Protein 3ZRG (pdb70)

Organism: Phytophthora infestans (strain T30-4) (NCBI:txid403677)

B-factor: mean 20.1, std 7.34, range [8.01, 48.93]

Radius of gyration: 13.62 Å; Cα contacts (8 Å, |Δi|>4): 142; chains: 2; bounding box: 33×36×26 Å

Secondary structure (DSSP, 8-state):
-TTS-HHHHHHHHHTT--HHHHHHHTT-HHHHHHHHH-HHHHHHHHT-HHHHHHHHHHHHHHHT--/--S--HHHHHHHHHTT--HHHHHHHTT-HHHHHHHTT-HHHHHHHHHSHHHHHHHHHHHHHHH--

InterPro domains:
  IPR040691 PexRD2, WYL domain [PF18488] (56-118)

Sequence (131 aa):
GPALNTTEEKKMKTMLKAGMMTVDDYAAKLKLTTDKIAAAANSARAMEKLGETLKMKKLLRRYLNYVAEHTTAGPALNTEEKMKTMMLKAGMMTVDDYAAKLKLTDKIAAAANSARAMEKLGETLKMKKKLLRYLNYVAEHT

Foldseek 3Di:
DVVADDVNLVVCVVVVQDLVNLCVVLVNPVLVVVLVPDVVSVVVLVVDPSVVNSVVSVVSVVVVDD/DPADDVVNLVVCVVVVQDLVNLCVVLVNPVLVVVCVVPPVSVVVSCPDSSVVRSVVSNVVVVVDD

Solvent-accessible surface area: 7312 Å² total; per-residue (Å²): 72,152,70,12,60,75,113,58,2,85,90,20,50,150,82,49,42,56,1,14,70,13,0,51,132,18,116,2,20,112,122,0,30,47,0,1,100,43,75,195,28,10,41,66,8,18,140,54,111,80,2,98,44,1,9,109,0,1,16,19,13,18,142,95,56,159,95,97,54,26,75,92,91,76,8,94,92,20,35,94,84,51,34,57,0,4,52,9,0,53,148,15,87,2,30,119,115,6,63,73,5,47,144,39,88,98,36,25,87,52,12,7,118,58,70,82,2,53,28,0,1,75,0,1,29,22,21,43,116,90,171

GO terms:
  GO:0042025 host cell nucleus (C, EXP)
  GO:0005576 extracellular region (C, EXP)
  GO:0030430 host cell cytoplasm (C, EXP)

Nearest PDB structures (foldseek):
  3zrg-assembly1_B  TM=9.214E-01  e=1.043E-06  Phytophthora infestans
  3zrg-assembly1_B  TM=1.016E+00  e=3.498E-08  Phytophthora infestans

Structure (mmCIF, N/CA/C/O backbone):
data_3ZRG
#
_entry.id   3ZRG
#
_cell.length_a   44.450
_cell.length_b   52.920
_cell.length_c   53.730
_cell.angle_alpha   90.00
_cell.angle_beta   90.00
_cell.angle_gamma   90.00
#
_symmetry.space_group_name_H-M   'P 21 21 21'
#
loop_
_entity.id
_entity.type
_entity.pdbx_description
1 polymer 'PEXRD2 FAM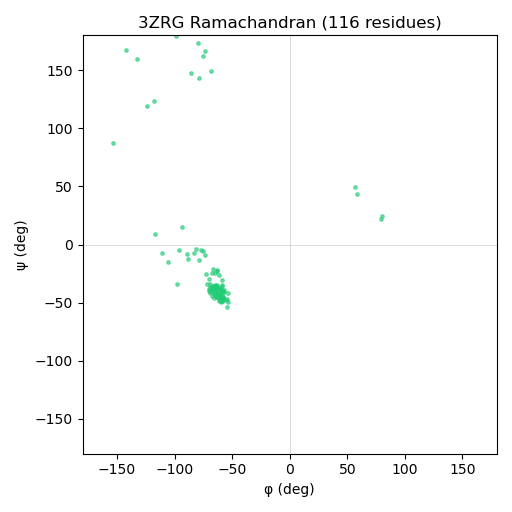ILY SECRETED RXLR EFFECTOR PEPTIDE, PUTATIVE'
2 non-polymer 'BROMIDE ION'
3 water water
#
loop_
_atom_site.group_PDB
_atom_site.id
_atom_site.type_symbol
_atom_site.label_atom_id
_atom_site.label_alt_id
_atom_site.label_comp_id
_atom_site.label_asym_id
_atom_site.label_entity_id
_atom_site.label_seq_id
_atom_site.pdbx_PDB_ins_code
_atom_site.Cartn_x
_atom_site.Cartn_y
_atom_site.Cartn_z
_atom_site.occupancy
_atom_site.B_iso_or_equiv
_atom_site.auth_seq_id
_atom_site.auth_comp_id
_atom_site.auth_asym_id
_atom_site.auth_atom_id
_atom_site.pdbx_PDB_model_num
ATOM 1 N N . GLY A 1 1 ? 4.953 -11.135 31.856 1.00 28.86 55 GLY A N 1
ATOM 2 C CA . GLY A 1 1 ? 3.579 -11.329 31.319 1.00 29.91 55 GLY A CA 1
ATOM 3 C C . GLY A 1 1 ? 3.329 -12.817 31.111 1.00 29.94 55 GLY A C 1
ATOM 4 O O . GLY A 1 1 ? 4.276 -13.587 31.005 1.00 29.21 55 GLY A O 1
ATOM 5 N N . PRO A 1 2 ? 2.053 -13.230 31.021 1.00 30.89 56 PRO A N 1
ATOM 6 C CA . PRO A 1 2 ? 1.689 -14.662 30.860 1.00 32.21 56 PRO A CA 1
ATOM 7 C C . PRO A 1 2 ? 2.384 -15.368 29.659 1.00 30.80 56 PRO A C 1
ATOM 8 O O . PRO A 1 2 ? 2.821 -16.528 29.762 1.00 32.42 56 PRO A O 1
ATOM 12 N N . ALA A 1 3 ? 2.466 -14.673 28.536 1.00 29.54 57 ALA A N 1
ATOM 13 C CA . ALA A 1 3 ? 2.987 -15.260 27.304 1.00 28.76 57 ALA A CA 1
ATOM 14 C C . ALA A 1 3 ? 4.531 -15.135 27.137 1.00 27.14 57 ALA A C 1
ATOM 15 O O . ALA A 1 3 ? 5.117 -15.761 26.231 1.00 29.03 57 ALA A O 1
ATOM 17 N N . LEU A 1 4 ? 5.186 -14.321 27.964 1.00 25.54 58 LEU A N 1
ATOM 18 C CA . LEU A 1 4 ? 6.628 -14.171 27.925 1.00 23.26 58 LEU A CA 1
ATOM 19 C C . LEU A 1 4 ? 7.141 -13.755 29.314 1.00 23.83 58 LEU A C 1
ATOM 20 O O . LEU A 1 4 ? 7.258 -12.582 29.573 1.00 24.52 58 LEU A O 1
ATOM 25 N N . ASN A 1 5 ? 7.420 -14.719 30.192 1.00 24.35 59 ASN A N 1
ATOM 26 C CA . ASN A 1 5 ? 7.956 -14.443 31.546 1.00 23.84 59 ASN A CA 1
ATOM 27 C C . ASN A 1 5 ? 9.497 -14.601 31.702 1.00 23.10 59 ASN A C 1
ATOM 28 O O . ASN A 1 5 ? 10.207 -14.902 30.744 1.00 20.43 59 ASN A O 1
ATOM 33 N N . THR A 1 6 ? 9.968 -14.331 32.914 1.00 23.04 60 THR A N 1
ATOM 34 C CA A THR A 1 6 ? 11.367 -14.392 33.389 0.50 22.62 60 THR A CA 1
ATOM 35 C CA B THR A 1 6 ? 11.410 -14.318 33.151 0.50 22.79 60 THR A CA 1
ATOM 36 C C . THR A 1 6 ? 12.110 -15.668 32.945 1.00 21.80 60 THR A C 1
ATOM 37 O O . THR A 1 6 ? 13.226 -15.695 32.409 1.00 21.20 60 THR A O 1
ATOM 44 N N . GLU A 1 7 ? 11.463 -16.775 33.245 1.00 21.57 61 GLU A N 1
ATOM 45 C CA A GLU A 1 7 ? 12.035 -18.078 32.993 0.50 20.70 61 GLU A CA 1
ATOM 46 C CA B GLU A 1 7 ? 12.075 -18.074 32.988 0.50 21.30 61 GLU A CA 1
ATOM 47 C C . GLU A 1 7 ? 12.081 -18.390 31.489 1.00 19.34 61 GLU A C 1
ATOM 48 O O . GLU A 1 7 ? 13.016 -19.050 30.985 1.00 18.89 61 GLU A O 1
ATOM 59 N N . LYS A 1 8 ? 11.078 -17.915 30.758 1.00 17.93 62 LYS A N 1
ATOM 60 C CA A LYS A 1 8 ? 11.052 -18.111 29.313 0.50 16.76 62 LYS A CA 1
ATOM 61 C CA B LYS A 1 8 ? 11.037 -18.095 29.306 0.50 16.71 62 LYS A CA 1
ATOM 62 C C . LYS A 1 8 ? 12.171 -17.313 28.652 1.00 15.04 62 LYS A C 1
ATOM 63 O O . LYS A 1 8 ? 12.833 -17.825 27.742 1.00 13.71 62 LYS A O 1
ATOM 68 N N . MET A 1 9 ? 12.374 -16.086 29.123 1.00 13.96 63 MET A N 1
ATOM 69 C CA . MET A 1 9 ? 13.476 -15.237 28.601 1.00 13.7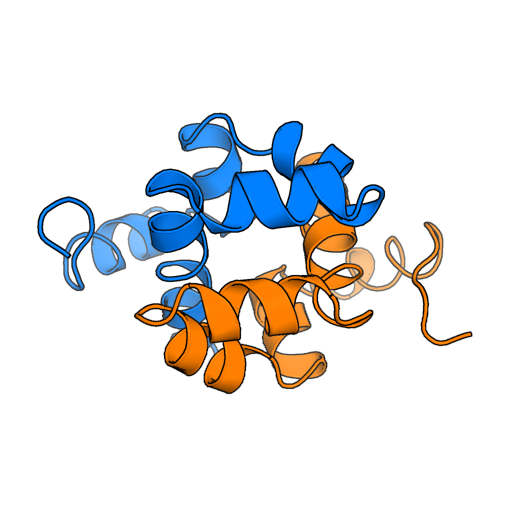7 63 MET A CA 1
ATOM 70 C C . MET A 1 9 ? 14.861 -15.822 28.914 1.00 12.59 63 MET A C 1
ATOM 71 O O . MET A 1 9 ? 15.778 -15.733 28.090 1.00 12.39 63 MET A O 1
ATOM 76 N N . LYS A 1 10 ? 15.010 -16.459 30.064 1.00 14.01 64 LYS A N 1
ATOM 77 C CA . LYS A 1 10 ? 16.259 -17.124 30.406 1.00 13.92 64 LYS A CA 1
ATOM 78 C C . LYS A 1 10 ? 16.549 -18.242 29.413 1.00 13.79 64 LYS A C 1
ATOM 79 O O . LYS A 1 10 ? 17.683 -18.384 28.936 1.00 13.48 64 LYS A O 1
ATOM 85 N N . THR A 1 11 ? 15.515 -18.988 29.057 1.00 13.28 65 THR A N 1
ATOM 86 C CA . THR A 1 11 ? 15.631 -20.071 28.067 1.00 14.35 65 THR A CA 1
ATOM 87 C C . THR A 1 11 ? 16.028 -19.504 26.691 1.00 12.83 65 THR A C 1
ATOM 88 O O . THR A 1 11 ? 16.968 -20.009 26.024 1.00 13.34 65 THR A O 1
ATOM 92 N N . MET A 1 12 ? 15.377 -18.422 26.295 1.00 11.66 66 MET A N 1
ATOM 93 C CA . MET A 1 12 ? 15.733 -17.717 25.031 1.00 10.95 66 MET A CA 1
ATOM 94 C C . MET A 1 12 ? 17.189 -17.229 25.013 1.00 11.19 66 MET A C 1
ATOM 95 O O . MET A 1 12 ? 17.892 -17.374 24.030 1.00 10.52 66 MET A O 1
ATOM 100 N N . LEU A 1 13 ? 17.632 -16.637 26.108 1.00 10.39 67 LEU A N 1
ATOM 101 C CA . LEU A 1 13 ? 19.018 -16.136 26.205 1.00 10.10 67 LEU A CA 1
ATOM 102 C C . LEU A 1 13 ? 20.044 -17.266 26.227 1.00 11.08 67 LEU A C 1
ATOM 103 O O . LEU A 1 13 ? 21.095 -17.168 25.544 1.00 11.45 67 LEU A O 1
ATOM 108 N N . LYS A 1 14 ? 19.754 -18.349 26.937 1.00 11.67 68 LYS A N 1
ATOM 109 C CA . LYS A 1 14 ? 20.605 -19.581 26.903 1.00 12.87 68 LYS A CA 1
ATOM 110 C C . LYS A 1 14 ? 20.696 -20.110 25.474 1.00 13.49 68 LYS A C 1
ATOM 111 O O . LYS A 1 14 ? 21.768 -20.644 25.064 1.00 14.79 68 LYS A O 1
ATOM 116 N N . ALA A 1 15 ? 19.601 -19.975 24.710 1.00 11.89 69 ALA A N 1
ATOM 117 C CA . ALA A 1 15 ? 19.565 -20.462 23.319 1.00 13.42 69 ALA A CA 1
ATOM 118 C C . ALA A 1 15 ? 20.380 -19.563 22.386 1.00 13.47 69 ALA A C 1
ATOM 119 O O . ALA A 1 15 ? 20.692 -19.967 21.246 1.00 15.11 69 ALA A O 1
ATOM 121 N N . GLY A 1 16 ? 20.821 -18.407 22.905 1.00 12.51 70 GLY A N 1
ATOM 122 C CA . GLY A 1 16 ? 21.541 -17.423 22.103 1.00 13.72 70 GLY A CA 1
ATOM 123 C C . GLY A 1 16 ? 20.686 -16.539 21.226 1.00 12.99 70 GLY A C 1
ATOM 124 O O . GLY A 1 16 ? 21.174 -15.934 20.248 1.00 14.76 70 GLY A O 1
ATOM 125 N N . MET A 1 17 ? 19.414 -16.401 21.575 1.00 12.17 71 MET A N 1
ATOM 126 C CA A MET A 1 17 ? 18.534 -15.538 20.818 0.50 12.02 71 MET A CA 1
ATOM 127 C CA B MET A 1 17 ? 18.515 -15.527 20.831 0.50 11.92 71 MET A CA 1
ATOM 128 C C . MET A 1 17 ? 18.850 -14.055 21.078 1.00 11.39 71 MET A C 1
ATOM 129 O O . MET A 1 17 ? 18.708 -13.532 22.214 1.00 10.61 71 MET A O 1
ATOM 138 N N . THR A 1 18 ? 19.310 -13.360 20.035 1.00 11.00 72 THR A N 1
ATOM 139 C CA . THR A 1 18 ? 19.463 -11.926 20.136 1.00 11.14 72 THR A CA 1
ATOM 140 C C . THR A 1 18 ? 18.077 -11.189 20.104 1.00 10.46 72 THR A C 1
ATOM 141 O O . THR A 1 18 ? 17.046 -11.787 19.768 1.00 9.30 72 THR A O 1
ATOM 145 N N . VAL A 1 19 ? 18.097 -9.910 20.469 1.00 11.75 73 VAL A N 1
ATOM 146 C CA . VAL A 1 19 ? 16.888 -9.065 20.420 1.00 11.80 73 VAL A CA 1
ATOM 147 C C . VAL A 1 19 ? 16.330 -9.052 18.981 1.00 11.87 73 VAL A C 1
ATOM 148 O O . VAL A 1 19 ? 15.131 -9.297 18.733 1.00 12.00 73 VAL A O 1
ATOM 152 N N . ASP A 1 20 ? 17.224 -8.828 18.030 1.00 12.07 74 ASP A N 1
ATOM 153 C CA . ASP A 1 20 ? 16.882 -8.906 16.598 1.00 13.05 74 ASP A CA 1
ATOM 154 C C . ASP A 1 20 ? 16.384 -10.282 16.156 1.00 12.68 74 ASP A C 1
ATOM 155 O O . ASP A 1 20 ? 15.404 -10.367 15.401 1.00 12.64 74 ASP A O 1
ATOM 160 N N . ASP A 1 21 ? 16.956 -11.370 16.670 1.00 11.51 75 ASP A N 1
ATOM 161 C CA . ASP A 1 21 ? 16.444 -12.705 16.405 1.00 12.50 75 ASP A CA 1
ATOM 162 C C . ASP A 1 21 ? 14.975 -12.823 16.897 1.00 12.07 75 ASP A C 1
ATOM 163 O O . ASP A 1 21 ? 14.107 -13.383 16.208 1.00 13.95 75 ASP A O 1
ATOM 168 N N . TYR A 1 22 ? 14.712 -12.331 18.098 1.00 11.79 76 TYR A N 1
ATOM 169 C CA . TYR A 1 22 ? 13.363 -12.446 18.665 1.00 11.37 76 TYR A CA 1
ATOM 170 C C . TYR A 1 22 ? 12.382 -11.568 17.851 1.00 11.89 76 TYR A C 1
ATOM 171 O O . TYR A 1 22 ? 11.276 -12.002 17.546 1.00 11.86 76 TYR A O 1
ATOM 180 N N . ALA A 1 23 ? 12.832 -10.407 17.395 1.00 11.38 77 ALA A N 1
ATOM 181 C CA . ALA A 1 23 ? 11.977 -9.564 16.535 1.00 11.48 77 ALA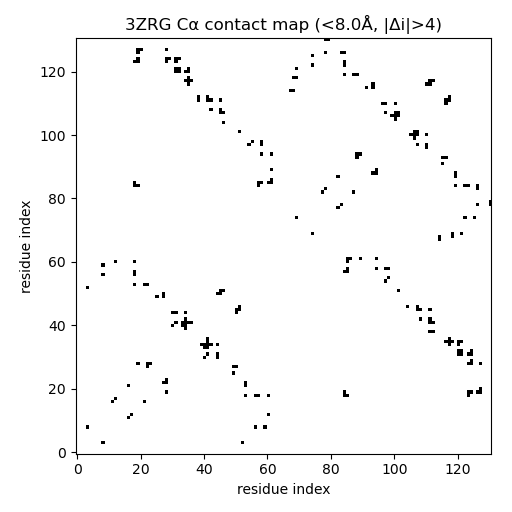 A CA 1
ATOM 182 C C . ALA A 1 23 ? 11.599 -10.339 15.238 1.00 12.92 77 ALA A C 1
ATOM 183 O O . ALA A 1 23 ? 10.454 -10.288 14.741 1.00 13.08 77 ALA A O 1
ATOM 185 N N . ALA A 1 24 ? 12.538 -11.116 14.709 1.00 13.87 78 ALA A N 1
ATOM 186 C CA . ALA A 1 24 ? 12.260 -11.907 13.502 1.00 15.80 78 ALA A CA 1
ATOM 187 C C . ALA A 1 24 ? 11.284 -13.050 13.835 1.00 16.73 78 ALA A C 1
ATOM 188 O O . ALA A 1 24 ? 10.354 -13.343 13.061 1.00 17.26 78 ALA A O 1
ATOM 190 N N . LYS A 1 25 ? 11.459 -13.677 14.993 1.00 16.15 79 LYS A N 1
ATOM 191 C CA . LYS A 1 25 ? 10.542 -14.726 15.378 1.00 17.95 79 LYS A CA 1
ATOM 192 C C . LYS A 1 25 ? 9.120 -14.170 15.446 1.00 17.26 79 LYS A C 1
ATOM 193 O O . LYS A 1 25 ? 8.175 -14.853 15.035 1.00 19.27 79 LYS A O 1
ATOM 198 N N . LEU A 1 26 ? 8.996 -12.953 15.956 1.00 15.52 80 LEU A N 1
ATOM 199 C CA . LEU A 1 26 ? 7.725 -12.203 16.076 1.00 16.74 80 LEU A CA 1
ATOM 200 C C . LEU A 1 26 ? 7.185 -11.604 14.750 1.00 17.58 80 LEU A C 1
ATOM 201 O O . LEU A 1 26 ? 6.095 -11.032 14.709 1.00 18.77 80 LEU A O 1
ATOM 206 N N . LYS A 1 27 ? 7.964 -11.732 13.687 1.00 17.55 81 LYS A N 1
ATOM 207 C CA . LYS A 1 27 ? 7.626 -11.160 12.370 1.00 18.46 81 LYS A CA 1
ATOM 208 C C . LYS A 1 27 ? 7.446 -9.642 12.482 1.00 16.54 81 LYS A C 1
ATOM 209 O O . LYS A 1 27 ? 6.518 -9.010 11.901 1.00 17.58 81 LYS A O 1
ATOM 213 N N . LEU A 1 28 ? 8.367 -9.029 13.214 1.00 14.56 82 LEU A N 1
ATOM 214 C CA . LEU A 1 28 ? 8.319 -7.616 13.504 1.00 15.59 82 LEU A CA 1
ATOM 215 C C . LEU A 1 28 ? 9.432 -6.789 12.817 1.00 15.91 82 LEU A C 1
ATOM 216 O O . LEU A 1 28 ? 9.425 -5.573 12.851 1.00 14.61 82 LEU A O 1
ATOM 221 N N . THR A 1 29 ? 10.378 -7.448 12.173 1.00 17.97 83 THR A N 1
ATOM 222 C CA A THR A 1 29 ? 11.581 -6.753 11.699 0.50 18.06 83 THR A CA 1
ATOM 223 C CA B THR A 1 29 ? 11.562 -6.701 11.756 0.50 17.56 83 THR A CA 1
ATOM 224 C C . THR A 1 29 ? 11.260 -5.652 10.695 1.00 18.35 83 THR A C 1
ATOM 225 O O . THR A 1 29 ? 11.773 -4.535 10.773 1.00 18.81 83 THR A O 1
ATOM 232 N N . ASP A 1 30 ? 10.410 -5.973 9.729 1.00 18.32 84 ASP A N 1
ATOM 233 C CA . ASP A 1 30 ? 10.044 -4.972 8.744 1.00 19.02 84 ASP A CA 1
ATOM 234 C C . ASP A 1 30 ? 9.203 -3.816 9.320 1.00 17.65 84 ASP A C 1
ATOM 235 O O . ASP A 1 30 ? 9.373 -2.680 8.919 1.00 16.44 84 ASP A O 1
ATOM 240 N N . LYS A 1 31 ? 8.298 -4.130 10.248 1.00 16.63 85 LYS A N 1
ATOM 241 C CA . LYS A 1 31 ? 7.488 -3.141 10.928 1.00 15.88 85 LYS A CA 1
ATOM 242 C C . LYS A 1 31 ? 8.369 -2.201 11.752 1.00 15.30 85 LYS A C 1
ATOM 243 O O . LYS A 1 31 ? 8.071 -1.012 11.891 1.00 16.22 85 LYS A O 1
ATOM 249 N N . ILE A 1 32 ? 9.423 -2.757 12.336 1.00 13.95 86 ILE A N 1
ATOM 250 C CA . ILE A 1 32 ? 10.424 -1.966 13.087 1.00 13.56 86 ILE A CA 1
ATOM 251 C C . ILE A 1 32 ? 11.189 -0.994 12.207 1.00 13.67 86 ILE A C 1
ATOM 252 O O . ILE A 1 32 ? 11.423 0.159 12.610 1.00 14.09 86 ILE A O 1
ATOM 257 N N . ALA A 1 33 ? 11.562 -1.437 11.002 1.00 14.62 87 ALA A N 1
ATOM 258 C CA . ALA A 1 33 ? 12.192 -0.604 10.012 1.00 16.28 87 ALA A CA 1
ATOM 259 C C . ALA A 1 33 ? 11.261 0.541 9.655 1.00 16.76 87 ALA A C 1
ATOM 260 O O . ALA A 1 33 ? 11.690 1.700 9.567 1.00 18.00 87 ALA A O 1
ATOM 262 N N . ALA A 1 34 ? 9.970 0.244 9.492 1.00 15.79 88 ALA A N 1
ATOM 263 C CA . ALA A 1 34 ? 9.033 1.293 9.069 1.00 17.22 88 ALA A CA 1
ATOM 264 C C . ALA A 1 34 ? 8.839 2.296 10.219 1.00 16.27 88 ALA A C 1
ATOM 265 O O . ALA A 1 34 ? 8.753 3.507 10.001 1.00 16.56 88 ALA A O 1
ATOM 267 N N . ALA A 1 35 ? 8.789 1.768 11.435 1.00 14.30 89 ALA A N 1
ATOM 268 C CA . ALA A 1 35 ? 8.594 2.583 12.637 1.00 14.41 89 ALA A CA 1
ATOM 269 C C . ALA A 1 35 ? 9.744 3.560 12.861 1.00 15.10 89 ALA A C 1
ATOM 270 O O . ALA A 1 35 ? 9.530 4.660 13.364 1.00 14.79 89 ALA A O 1
ATOM 272 N N . ALA A 1 36 ? 10.974 3.170 12.525 1.00 14.89 90 ALA A N 1
ATOM 273 C CA . ALA A 1 36 ? 12.120 4.096 12.664 1.00 15.62 90 ALA A CA 1
ATOM 274 C C . ALA A 1 36 ? 11.960 5.334 11.803 1.00 16.59 90 ALA A C 1
ATOM 275 O O . ALA A 1 36 ? 12.501 6.372 12.141 1.00 17.19 90 ALA A O 1
ATOM 277 N N . ASN A 1 37 ? 11.206 5.243 10.700 1.00 16.39 91 ASN A N 1
ATOM 278 C CA . ASN A 1 37 ? 11.024 6.341 9.804 1.00 19.26 91 ASN A CA 1
ATOM 279 C C . ASN A 1 37 ? 9.730 7.113 10.013 1.00 19.42 91 ASN A C 1
ATOM 280 O O . ASN A 1 37 ? 9.715 8.309 9.797 1.00 22.61 91 ASN A O 1
ATOM 285 N N . SER A 1 38 ? 8.656 6.432 10.407 1.00 17.09 92 SER A N 1
ATOM 286 C CA . SER A 1 38 ? 7.306 7.001 10.384 1.00 18.27 92 SER A CA 1
ATOM 287 C C . SER A 1 38 ? 6.728 7.077 11.778 1.00 17.05 92 SER A C 1
ATOM 288 O O . SER A 1 38 ? 6.624 6.047 12.440 1.00 15.90 92 SER A O 1
ATOM 291 N N . ALA A 1 39 ? 6.333 8.279 12.206 1.00 17.51 93 ALA A N 1
ATOM 292 C CA . ALA A 1 39 ? 5.704 8.452 13.513 1.00 17.69 93 ALA A CA 1
ATOM 293 C C . ALA A 1 39 ? 4.408 7.675 13.584 1.00 17.29 93 ALA A C 1
ATOM 294 O O . ALA A 1 39 ? 4.099 7.085 14.627 1.00 17.38 93 ALA A O 1
ATOM 296 N N . ARG A 1 40 ? 3.641 7.629 12.490 1.00 17.48 94 ARG A N 1
ATOM 297 C CA . ARG A 1 40 ? 2.419 6.847 12.525 1.00 18.46 94 ARG A CA 1
ATOM 298 C C . ARG A 1 40 ? 2.697 5.359 12.718 1.00 16.63 94 ARG A C 1
ATOM 299 O O . ARG A 1 40 ? 2.041 4.697 13.549 1.00 16.44 94 ARG A O 1
ATOM 307 N N . ALA A 1 41 ? 3.679 4.815 11.995 1.00 15.37 95 ALA A N 1
ATOM 308 C CA . ALA A 1 41 ? 4.011 3.425 12.120 1.00 14.27 95 ALA A CA 1
ATOM 309 C C . ALA A 1 41 ? 4.561 3.107 13.521 1.00 13.55 95 ALA A C 1
ATOM 310 O O . ALA A 1 41 ? 4.295 2.046 14.072 1.00 13.89 95 ALA A O 1
ATOM 312 N N . MET A 1 42 ? 5.355 4.027 14.071 1.00 13.48 96 MET A N 1
ATOM 313 C CA . MET A 1 42 ? 5.895 3.889 15.420 1.00 11.93 96 MET A CA 1
ATOM 314 C C . MET A 1 42 ? 4.807 3.819 16.474 1.00 14.04 96 MET A C 1
ATOM 315 O O . MET A 1 42 ? 4.844 2.934 17.373 1.00 13.74 96 MET A O 1
ATOM 320 N N . GLU A 1 43 ? 3.853 4.723 16.372 1.00 14.11 97 GLU A N 1
ATOM 321 C CA . GLU A 1 43 ? 2.765 4.786 17.373 1.00 15.62 97 GLU A CA 1
ATOM 322 C C . GLU A 1 43 ? 1.940 3.526 17.275 1.00 16.18 97 GLU A C 1
ATOM 323 O O . GLU A 1 43 ? 1.567 2.965 18.299 1.00 17.35 97 GLU A O 1
ATOM 326 N N . LYS A 1 44 ? 1.718 3.039 16.051 1.00 16.50 98 LYS A N 1
ATOM 327 C CA . LYS A 1 44 ? 0.936 1.830 15.865 1.00 17.80 98 LYS A CA 1
ATOM 328 C C . LYS A 1 44 ? 1.678 0.601 16.422 1.00 16.18 98 LYS A C 1
ATOM 329 O O . LYS A 1 44 ? 1.089 -0.180 17.179 1.00 16.75 98 LYS A O 1
ATOM 332 N N . LEU A 1 45 ? 2.968 0.484 16.146 1.00 14.65 99 LEU A N 1
ATOM 333 C CA . LEU A 1 45 ? 3.760 -0.632 16.619 1.00 14.03 99 LEU A CA 1
ATOM 334 C C . LEU A 1 45 ? 3.823 -0.631 18.157 1.00 13.89 99 LEU A C 1
ATOM 335 O O . LEU A 1 45 ? 3.801 -1.683 18.786 1.00 12.52 99 LEU A O 1
ATOM 340 N N . GLY A 1 46 ? 3.891 0.567 18.733 1.00 14.15 100 GLY A N 1
ATOM 341 C CA . GLY A 1 46 ? 4.054 0.723 20.187 1.00 14.71 100 GLY A CA 1
ATOM 342 C C . GLY A 1 46 ? 2.863 0.240 20.963 1.00 15.64 100 GLY A C 1
ATOM 343 O O . GLY A 1 46 ? 2.998 -0.074 22.140 1.00 17.04 100 GLY A O 1
ATOM 344 N N . GLU A 1 47 ? 1.691 0.159 20.320 1.00 15.12 101 GLU A N 1
ATOM 345 C CA . GLU A 1 47 ? 0.480 -0.323 20.958 1.00 18.26 101 GLU A CA 1
ATOM 346 C C . GLU A 1 47 ? 0.389 -1.864 20.965 1.00 17.69 101 GLU A C 1
ATOM 347 O O . GLU A 1 47 ? -0.522 -2.408 21.595 1.00 21.50 101 GLU A O 1
ATOM 353 N N . THR A 1 48 ? 1.302 -2.553 20.278 1.00 15.21 102 THR A N 1
ATOM 354 C CA . THR A 1 48 ? 1.177 -4.002 20.079 1.00 15.39 102 THR A CA 1
ATOM 355 C C . THR A 1 48 ? 1.746 -4.851 21.216 1.00 14.82 102 THR A C 1
ATOM 356 O O . THR A 1 48 ? 2.748 -4.503 21.813 1.00 15.05 102 THR A O 1
ATOM 360 N N . LEU A 1 49 ? 1.107 -6.000 21.432 1.00 17.54 103 LEU A N 1
ATOM 361 C CA . LEU A 1 49 ? 1.596 -7.025 22.354 1.00 17.23 103 LEU A CA 1
ATOM 362 C C . LEU A 1 49 ? 2.980 -7.508 21.902 1.00 15.81 103 LEU A C 1
ATOM 363 O O . LEU A 1 49 ? 3.871 -7.711 22.719 1.00 14.83 103 LEU A O 1
ATOM 368 N N . LYS A 1 50 ? 3.164 -7.643 20.593 1.00 15.15 104 LYS A N 1
ATOM 369 C CA . LYS A 1 50 ? 4.450 -8.101 20.067 1.00 14.39 104 LYS A CA 1
ATOM 370 C C . LYS A 1 50 ? 5.594 -7.168 20.432 1.00 13.21 104 LYS A C 1
ATOM 371 O O . LYS A 1 50 ? 6.668 -7.631 20.840 1.00 13.78 104 LYS A O 1
ATOM 377 N N . MET A 1 51 ? 5.376 -5.856 20.327 1.00 13.00 105 MET A N 1
ATOM 378 C CA . MET A 1 51 ? 6.433 -4.893 20.688 1.00 12.95 105 MET A CA 1
ATOM 379 C C . MET A 1 51 ? 6.689 -4.888 22.193 1.00 12.23 105 MET A C 1
ATOM 380 O O . MET A 1 51 ? 7.823 -4.737 22.614 1.00 12.51 105 MET A O 1
ATOM 385 N N . LYS A 1 52 ? 5.635 -5.050 22.979 1.00 14.26 106 LYS A N 1
ATOM 386 C CA . LYS A 1 52 ? 5.762 -5.129 24.437 1.00 14.87 106 LYS A CA 1
ATOM 387 C C . LYS A 1 52 ? 6.696 -6.305 24.803 1.00 13.72 106 LYS A C 1
ATOM 388 O O . LYS A 1 52 ? 7.576 -6.163 25.632 1.00 13.53 106 LYS A O 1
ATOM 394 N N . LYS A 1 53 ? 6.498 -7.447 24.162 1.00 13.04 107 LYS A N 1
ATOM 395 C CA . LYS A 1 53 ? 7.308 -8.626 24.404 1.00 12.95 107 LYS A CA 1
ATOM 396 C C . LYS A 1 53 ? 8.723 -8.365 23.957 1.00 11.95 107 LYS A C 1
ATOM 397 O O . LYS A 1 53 ? 9.682 -8.686 24.674 1.00 10.42 107 LYS A O 1
ATOM 403 N N . LEU A 1 54 ? 8.886 -7.790 22.764 1.00 11.35 108 LEU A N 1
ATOM 404 C CA . LEU A 1 54 ? 10.229 -7.503 22.254 1.00 11.62 108 LEU A CA 1
ATOM 405 C C . LEU A 1 54 ? 11.054 -6.588 23.195 1.00 11.83 108 LEU A C 1
ATOM 406 O O . LEU 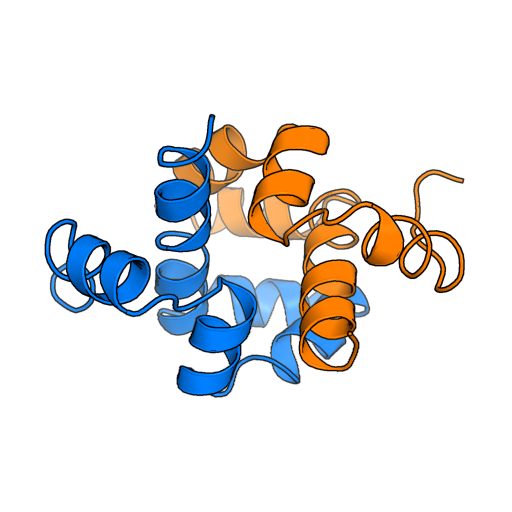A 1 54 ? 12.253 -6.831 23.504 1.00 12.85 108 LEU A O 1
ATOM 411 N N . LEU A 1 55 ? 10.404 -5.533 23.675 1.00 10.73 109 LEU A N 1
ATOM 412 C CA . LEU A 1 55 ? 11.080 -4.562 24.528 1.00 10.59 109 LEU A CA 1
ATOM 413 C C . LEU A 1 55 ? 11.345 -5.188 25.906 1.00 11.19 109 LEU A C 1
ATOM 414 O O . LEU A 1 55 ? 12.344 -4.878 26.519 1.00 12.20 109 LEU A O 1
ATOM 419 N N . ARG A 1 56 ? 10.464 -6.056 26.400 1.00 11.26 110 ARG A N 1
ATOM 420 C CA A ARG A 1 56 ? 10.703 -6.837 27.603 0.50 12.20 110 ARG A CA 1
ATOM 421 C CA B ARG A 1 56 ? 10.776 -6.742 27.650 0.50 12.52 110 ARG A CA 1
ATOM 422 C C . ARG A 1 56 ? 12.001 -7.660 27.514 1.00 11.81 110 ARG A C 1
ATOM 423 O O . ARG A 1 56 ? 12.840 -7.667 28.422 1.00 12.09 110 ARG A O 1
ATOM 438 N N . TYR A 1 57 ? 12.104 -8.394 26.415 1.00 10.56 111 TYR A N 1
ATOM 439 C CA . TYR A 1 57 ? 13.317 -9.218 26.131 1.00 9.80 111 TYR A CA 1
ATOM 440 C C . TYR A 1 57 ? 14.582 -8.356 26.024 1.00 10.18 111 TYR A C 1
ATOM 441 O O . TYR A 1 57 ? 15.606 -8.704 26.569 1.00 10.52 111 TYR A O 1
ATOM 450 N N . LEU A 1 58 ? 14.496 -7.206 25.371 1.00 10.09 112 LEU A N 1
ATOM 451 C CA . LEU A 1 58 ? 15.631 -6.300 25.209 1.00 9.09 112 LEU A CA 1
ATOM 452 C C . LEU A 1 58 ? 16.163 -5.884 26.571 1.00 10.97 112 LEU A C 1
ATOM 453 O O . LEU A 1 58 ? 17.374 -5.956 26.822 1.00 11.42 112 LEU A O 1
ATOM 458 N N . ASN A 1 59 ? 15.268 -5.456 27.485 1.00 12.20 113 ASN A N 1
ATOM 459 C CA . ASN A 1 59 ? 15.740 -5.051 28.811 1.00 12.75 113 ASN A CA 1
ATOM 460 C C . ASN A 1 59 ? 16.331 -6.232 29.577 1.00 13.83 113 ASN A C 1
ATOM 461 O O . ASN A 1 59 ? 17.293 -6.073 30.307 1.00 13.81 113 ASN A O 1
ATOM 466 N N . TYR A 1 60 ? 15.754 -7.421 29.390 1.00 13.08 114 TYR A N 1
ATOM 467 C CA . TYR A 1 60 ? 16.256 -8.663 30.024 1.00 13.10 114 TYR A CA 1
ATOM 468 C C . TYR A 1 60 ? 17.674 -8.978 29.573 1.00 12.38 114 TYR A C 1
ATOM 469 O O . TYR A 1 60 ? 18.568 -9.222 30.378 1.00 12.85 114 TYR A O 1
ATOM 478 N N . VAL A 1 61 ? 17.902 -8.939 28.265 1.00 11.64 115 VAL A N 1
ATOM 479 C CA . VAL A 1 61 ? 19.233 -9.198 27.760 1.00 11.37 115 VAL A CA 1
ATOM 480 C C . VAL A 1 61 ? 20.238 -8.154 28.269 1.00 11.43 115 VAL A C 1
ATOM 481 O O . VAL A 1 61 ? 21.340 -8.516 28.688 1.00 11.72 115 VAL A O 1
ATOM 485 N N . ALA A 1 62 ? 19.863 -6.859 28.271 1.00 12.68 116 ALA A N 1
ATOM 486 C CA . ALA A 1 62 ? 20.750 -5.830 28.815 1.00 13.84 116 ALA A CA 1
ATOM 487 C C . ALA A 1 62 ? 21.101 -6.086 30.294 1.00 14.74 116 ALA A C 1
ATOM 488 O O . ALA A 1 62 ? 22.270 -5.988 30.704 1.00 14.79 116 ALA A O 1
ATOM 490 N N . GLU A 1 63 ? 20.116 -6.510 31.094 1.00 14.21 117 GLU A N 1
ATOM 491 C CA . GLU A 1 63 ? 20.397 -6.781 32.493 1.00 17.29 117 GLU A CA 1
ATOM 492 C C . GLU A 1 63 ? 21.326 -7.991 32.702 1.00 17.39 117 GLU A C 1
ATOM 493 O O . GLU A 1 63 ? 21.986 -8.094 33.728 1.00 18.93 117 GLU A O 1
ATOM 499 N N . HIS A 1 64 ? 21.350 -8.916 31.743 1.00 16.58 118 HIS A N 1
ATOM 500 C CA . HIS A 1 64 ? 22.269 -10.069 31.787 1.00 18.31 118 HIS A CA 1
ATOM 501 C C . HIS A 1 64 ? 23.607 -9.891 31.046 1.00 20.99 118 HIS A C 1
ATOM 502 O O . HIS A 1 64 ? 24.336 -10.883 30.825 1.00 22.17 118 HIS A O 1
ATOM 509 N N . THR A 1 65 ? 23.941 -8.647 30.712 1.00 22.01 119 THR A N 1
ATOM 510 C CA A THR A 1 65 ? 25.242 -8.298 30.114 0.50 24.44 119 THR A CA 1
ATOM 511 C CA B THR A 1 65 ? 25.238 -8.294 30.109 0.50 23.54 119 THR A CA 1
ATOM 512 C C . THR A 1 65 ? 26.154 -7.585 31.099 1.00 26.70 119 THR A C 1
ATOM 513 O O . THR A 1 65 ? 25.695 -6.855 31.986 1.00 28.71 119 THR A O 1
ATOM 520 N N . ALA A 1 66 ? 27.461 -7.777 30.964 1.00 28.92 120 ALA A N 1
ATOM 521 C CA . ALA A 1 66 ? 28.401 -7.098 31.857 1.00 31.65 120 ALA A CA 1
ATOM 522 C C . ALA A 1 66 ? 28.118 -7.475 33.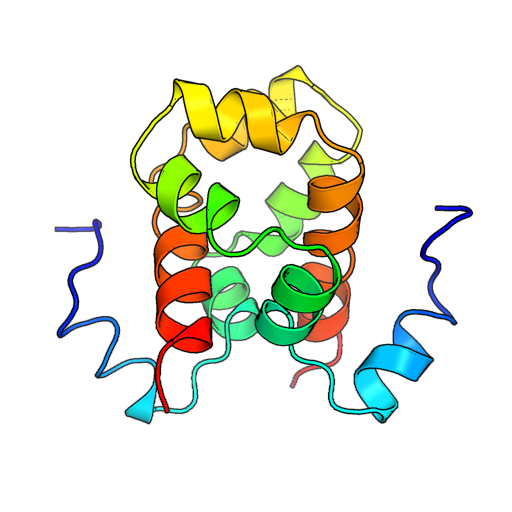330 1.00 33.43 120 ALA A C 1
ATOM 523 O O . ALA A 1 66 ? 28.169 -6.619 34.233 1.00 35.39 120 ALA A O 1
ATOM 525 N N . GLY B 1 1 ? 25.240 14.997 13.076 1.00 32.36 55 GLY B N 1
ATOM 526 C CA . GLY B 1 1 ? 23.956 15.022 13.861 1.00 33.11 55 GLY B CA 1
ATOM 527 C C . GLY B 1 1 ? 23.696 13.809 14.748 1.00 30.51 55 GLY B C 1
ATOM 528 O O . GLY B 1 1 ? 24.311 12.782 14.585 1.00 29.55 55 GLY B O 1
ATOM 529 N N . PRO B 1 2 ? 22.753 13.931 15.702 1.00 31.24 56 PRO B N 1
ATOM 530 C CA . PRO B 1 2 ? 22.381 12.813 16.583 1.00 29.23 56 PRO B CA 1
ATOM 531 C C . PRO B 1 2 ? 21.707 11.606 15.844 1.00 27.62 56 PRO B C 1
ATOM 532 O O . PRO B 1 2 ? 21.769 10.452 16.336 1.00 26.43 56 PRO B O 1
ATOM 536 N N . ALA B 1 3 ? 21.081 11.875 14.679 1.00 28.37 57 ALA B N 1
ATOM 537 C CA . ALA B 1 3 ? 20.401 10.823 13.899 1.00 26.66 57 ALA B CA 1
ATOM 538 C C . ALA B 1 3 ? 21.440 9.879 13.341 1.00 25.60 57 ALA B C 1
ATOM 539 O O . ALA B 1 3 ? 22.564 10.280 13.107 1.00 26.21 57 ALA B O 1
ATOM 541 N N . LEU B 1 4 ? 21.073 8.603 13.183 1.00 23.70 58 LEU B N 1
ATOM 542 C CA . LEU B 1 4 ? 21.987 7.582 12.614 1.00 22.50 58 LEU B CA 1
ATOM 543 C C . LEU B 1 4 ? 22.154 7.694 11.121 1.00 22.77 58 LEU B C 1
ATOM 544 O O . LEU B 1 4 ? 21.379 8.442 10.460 1.00 24.68 58 LEU B O 1
ATOM 549 N N . ASN B 1 5 ? 23.227 7.057 10.610 1.00 20.62 59 ASN B N 1
ATOM 550 C CA . ASN B 1 5 ? 23.498 6.822 9.178 1.00 19.60 59 ASN B CA 1
ATOM 551 C C . ASN B 1 5 ? 24.130 5.427 9.022 1.00 18.90 59 ASN B C 1
ATOM 552 O O . ASN B 1 5 ? 24.505 4.810 10.023 1.00 17.20 59 ASN B O 1
ATOM 557 N N . THR B 1 6 ? 24.232 4.892 7.809 1.00 17.92 60 THR B N 1
ATOM 558 C CA . THR B 1 6 ? 24.697 3.512 7.687 1.00 18.05 60 THR B CA 1
ATOM 559 C C . THR B 1 6 ? 26.181 3.284 8.017 1.00 17.97 60 THR B C 1
ATOM 560 O O . THR B 1 6 ? 26.544 2.194 8.469 1.00 17.61 60 THR B O 1
ATOM 564 N N . GLU B 1 7 ? 27.045 4.284 7.793 1.00 18.73 61 GLU B N 1
ATOM 565 C CA A GLU B 1 7 ? 28.437 4.127 8.187 0.50 19.05 61 GLU B CA 1
ATOM 566 C CA B GLU B 1 7 ? 28.460 4.189 8.183 0.50 19.41 61 GLU B CA 1
ATOM 567 C C . GLU B 1 7 ? 28.600 4.097 9.710 1.00 18.26 61 GLU B C 1
ATOM 568 O O . GLU B 1 7 ? 29.420 3.319 10.208 1.00 19.86 61 GLU B O 1
ATOM 573 N N . LYS B 1 8 ? 27.822 4.912 10.443 1.00 17.93 62 LYS B N 1
ATOM 574 C CA . LYS B 1 8 ? 27.802 4.865 11.923 1.00 17.69 62 LYS B CA 1
ATOM 575 C C . LYS B 1 8 ? 27.400 3.447 12.394 1.00 16.74 62 LYS B C 1
ATOM 576 O O . LYS B 1 8 ? 28.014 2.856 13.309 1.00 16.83 62 LYS B O 1
ATOM 582 N N . MET B 1 9 ? 26.370 2.919 11.770 1.00 14.35 63 MET B N 1
ATOM 583 C CA . MET B 1 9 ? 25.812 1.604 12.138 1.00 13.80 63 MET B CA 1
ATOM 584 C C . MET B 1 9 ? 26.796 0.468 11.819 1.00 13.52 63 MET B C 1
ATOM 585 O O . MET B 1 9 ? 26.976 -0.449 12.622 1.00 12.85 63 MET B O 1
ATOM 590 N N . LYS B 1 10 ? 27.500 0.585 10.699 1.00 16.21 64 LYS B N 1
ATOM 591 C CA . LYS B 1 10 ? 28.563 -0.386 10.319 1.00 17.04 64 LYS B CA 1
ATOM 592 C C . LYS B 1 10 ? 29.668 -0.416 11.364 1.00 17.65 64 LYS B C 1
ATOM 593 O O . LYS B 1 10 ? 30.102 -1.482 11.797 1.00 18.26 64 LYS B O 1
ATOM 597 N N . THR B 1 11 ? 30.092 0.773 11.789 1.00 17.87 65 THR B N 1
ATOM 598 C CA . THR B 1 11 ? 31.122 0.906 12.805 1.00 17.87 65 THR B CA 1
ATOM 599 C C . THR B 1 11 ? 30.677 0.242 14.122 1.00 17.53 65 THR B C 1
ATOM 600 O O . THR B 1 11 ? 31.468 -0.496 14.778 1.00 18.26 65 THR B O 1
ATOM 604 N N . MET B 1 12 ? 29.429 0.485 14.505 1.00 16.61 66 MET B N 1
ATOM 605 C CA A MET B 1 12 ? 28.903 -0.065 15.760 0.50 15.69 66 MET B CA 1
ATOM 606 C CA B MET B 1 12 ? 28.908 -0.072 15.769 0.50 16.23 66 MET B CA 1
ATOM 607 C C . MET B 1 12 ? 28.882 -1.596 15.683 1.00 16.04 66 MET B C 1
ATOM 608 O O . MET B 1 12 ? 29.286 -2.279 16.624 1.00 16.47 66 MET B O 1
ATOM 617 N N . LEU B 1 13 ? 28.427 -2.128 14.551 1.00 15.45 67 LEU B N 1
ATOM 618 C CA . LEU B 1 13 ? 28.323 -3.567 14.390 1.00 16.25 67 LEU B CA 1
ATOM 619 C C . LEU B 1 13 ? 29.717 -4.205 14.399 1.00 17.26 67 LEU B C 1
ATOM 620 O O . LEU B 1 13 ? 29.913 -5.256 15.028 1.00 16.74 67 LEU B O 1
ATOM 625 N N . LYS B 1 14 ? 30.692 -3.587 13.729 1.00 17.38 68 LYS B N 1
ATOM 626 C CA . LYS B 1 14 ? 32.090 -4.072 13.802 1.00 18.59 68 LYS B CA 1
ATOM 627 C C . LYS B 1 14 ? 32.677 -4.101 15.202 1.00 20.15 68 LYS B C 1
ATOM 628 O O . LYS B 1 14 ? 33.529 -4.936 15.509 1.00 20.93 68 LYS B O 1
ATOM 630 N N . ALA B 1 15 ? 32.233 -3.186 16.050 1.00 19.53 69 ALA B N 1
ATOM 631 C CA . ALA B 1 15 ? 32.696 -3.098 17.427 1.00 21.84 69 ALA B CA 1
ATOM 632 C C . ALA B 1 15 ? 31.948 -4.117 18.323 1.00 21.65 69 ALA B C 1
ATOM 633 O O . ALA B 1 15 ? 32.264 -4.255 19.507 1.00 23.58 69 ALA B O 1
ATOM 635 N N . GLY B 1 16 ? 30.987 -4.837 17.751 1.00 21.05 70 GLY B N 1
ATOM 636 C CA . GLY B 1 16 ? 30.231 -5.870 18.503 1.00 20.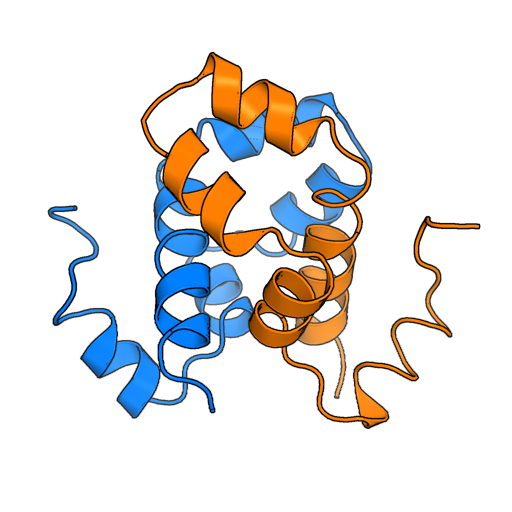04 70 GLY B CA 1
ATOM 637 C C . GLY B 1 16 ? 29.136 -5.317 19.367 1.00 18.81 70 GLY B C 1
ATOM 638 O 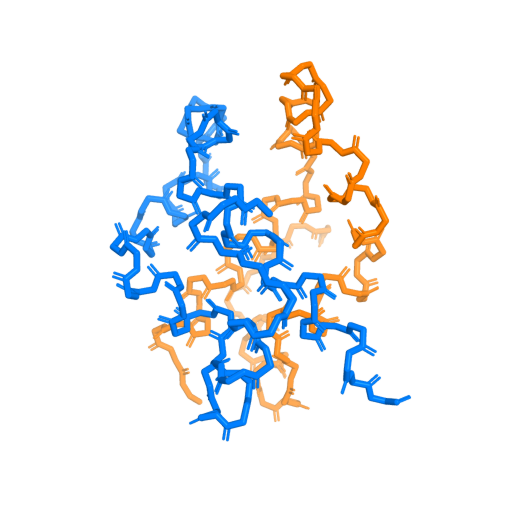O . GLY B 1 16 ? 28.756 -5.935 20.369 1.00 19.27 70 GLY B O 1
ATOM 639 N N . MET B 1 17 ? 28.637 -4.128 19.006 1.00 17.05 71 MET B N 1
ATOM 640 C CA A MET B 1 17 ? 27.554 -3.517 19.749 0.50 16.50 71 MET B CA 1
ATOM 641 C CA B MET B 1 17 ? 27.555 -3.515 19.740 0.50 16.78 71 MET B CA 1
ATOM 642 C C . MET B 1 17 ? 26.255 -4.254 19.411 1.00 14.80 71 MET B C 1
ATOM 643 O O . MET B 1 17 ? 25.770 -4.220 18.262 1.00 14.53 71 MET B O 1
ATOM 652 N N . THR B 1 18 ? 25.676 -4.917 20.392 1.00 14.72 72 THR B N 1
ATOM 653 C CA . THR B 1 18 ? 24.375 -5.593 20.162 1.00 14.17 72 THR B CA 1
ATOM 654 C C . THR B 1 18 ? 23.269 -4.539 20.230 1.00 12.86 72 THR B C 1
ATOM 655 O O . THR B 1 18 ? 23.500 -3.384 20.580 1.00 12.70 72 THR B O 1
ATOM 659 N N . VAL B 1 19 ? 22.050 -4.936 19.910 1.00 13.37 73 VAL B N 1
ATOM 660 C CA . VAL B 1 19 ? 20.911 -3.999 19.942 1.00 13.40 73 VAL B CA 1
ATOM 661 C C . VAL B 1 19 ? 20.664 -3.538 21.379 1.00 13.76 73 VAL B C 1
ATOM 662 O O . VAL B 1 19 ? 20.464 -2.345 21.624 1.00 14.86 73 VAL B O 1
ATOM 666 N N . ASP B 1 20 ? 20.705 -4.464 22.329 1.00 15.14 74 ASP B N 1
ATOM 667 C CA . ASP B 1 20 ? 20.501 -4.092 23.724 1.00 15.78 74 ASP B CA 1
ATOM 668 C C . ASP B 1 20 ? 21.686 -3.265 24.232 1.00 16.90 74 ASP B C 1
ATOM 669 O O . ASP B 1 20 ? 21.462 -2.356 25.031 1.00 17.65 74 ASP B O 1
ATOM 674 N N . ASP B 1 21 ? 22.923 -3.532 23.768 1.00 16.84 75 ASP B N 1
ATOM 675 C CA . ASP B 1 21 ? 24.085 -2.694 24.151 1.00 16.97 75 ASP B CA 1
ATOM 676 C C . ASP B 1 21 ? 23.789 -1.226 23.732 1.00 16.52 75 ASP B C 1
ATOM 677 O O . ASP B 1 21 ? 24.134 -0.300 24.462 1.00 16.63 75 ASP B O 1
ATOM 682 N N . TYR B 1 22 ? 23.200 -1.058 22.549 1.00 14.69 76 TYR B N 1
ATOM 683 C CA . TYR B 1 22 ? 22.919 0.272 21.997 1.00 15.45 76 TYR B CA 1
ATOM 684 C C . TYR B 1 22 ? 21.827 0.963 22.791 1.00 16.05 76 TYR B C 1
ATOM 685 O O . TYR B 1 22 ? 21.966 2.135 23.094 1.00 17.97 76 TYR B O 1
ATOM 694 N N . ALA B 1 23 ? 20.801 0.215 23.216 1.00 15.85 77 ALA B N 1
ATOM 695 C CA . ALA B 1 23 ? 19.776 0.740 24.120 1.00 16.07 77 ALA B CA 1
ATOM 696 C C . ALA B 1 23 ? 20.408 1.258 25.406 1.00 18.17 77 ALA B C 1
ATOM 697 O O . ALA B 1 23 ? 20.025 2.304 25.898 1.00 19.38 77 ALA B O 1
ATOM 699 N N . ALA B 1 24 ? 21.388 0.530 25.933 1.00 18.89 78 ALA B N 1
ATOM 700 C CA . ALA B 1 24 ? 22.067 0.931 27.154 1.00 20.89 78 ALA B CA 1
ATOM 701 C C . ALA B 1 24 ? 22.930 2.185 26.904 1.00 22.12 78 ALA B C 1
ATOM 702 O O . ALA B 1 24 ? 22.934 3.096 27.729 1.00 22.90 78 ALA B O 1
ATOM 704 N N . LYS B 1 25 ? 23.631 2.232 25.772 1.00 21.81 79 LYS B N 1
ATOM 705 C CA . LYS B 1 25 ? 24.444 3.402 25.393 1.00 23.21 79 LYS B CA 1
ATOM 706 C C . LYS B 1 25 ? 23.581 4.673 25.303 1.00 22.55 79 LYS B C 1
ATOM 707 O O . LYS B 1 25 ? 23.991 5.740 25.786 1.00 24.43 79 LYS B O 1
ATOM 713 N N . LEU B 1 26 ? 22.372 4.521 24.758 1.00 20.81 80 LEU B N 1
ATOM 714 C CA . LEU B 1 26 ? 21.393 5.600 24.633 1.00 20.58 80 LEU B CA 1
ATOM 715 C C . LEU B 1 26 ? 20.676 5.913 25.951 1.00 22.28 80 LEU B C 1
ATOM 716 O O . LEU B 1 26 ? 19.883 6.858 26.019 1.00 22.67 80 LEU B O 1
ATOM 721 N N . LYS B 1 27 ? 20.946 5.123 26.987 1.00 22.64 81 LYS B N 1
ATOM 722 C CA . LYS B 1 27 ? 20.274 5.264 28.282 1.00 24.08 81 LYS B CA 1
ATOM 723 C C . LYS B 1 27 ? 18.744 5.165 28.132 1.00 22.91 81 LYS B C 1
ATOM 724 O O . LYS B 1 27 ? 17.989 6.001 28.662 1.00 24.41 81 LYS B O 1
ATOM 727 N N . LEU B 1 28 ? 18.293 4.126 27.436 1.00 19.73 82 LEU B N 1
ATOM 728 C CA . LEU B 1 28 ? 16.880 3.929 27.129 1.00 19.46 82 LEU B CA 1
ATOM 729 C C . LEU B 1 28 ? 16.181 2.821 27.937 1.00 18.20 82 LEU B C 1
ATOM 730 O O . LEU B 1 28 ? 14.944 2.734 27.928 1.00 18.41 82 LEU B O 1
ATOM 735 N N . THR B 1 29 ? 16.954 1.956 28.586 1.00 18.49 83 THR B N 1
ATOM 736 C CA . THR B 1 29 ? 16.374 0.726 29.180 1.00 18.65 83 THR B CA 1
ATOM 737 C C . THR B 1 29 ? 15.446 1.059 30.340 1.00 18.25 83 THR B C 1
ATOM 738 O O . THR B 1 29 ? 14.356 0.485 30.428 1.00 18.58 83 THR B O 1
ATOM 742 N N . ASP B 1 30 ? 15.804 2.040 31.146 1.00 18.33 84 ASP B N 1
ATOM 743 C CA . ASP B 1 30 ? 14.903 2.461 32.227 1.00 19.35 84 ASP B CA 1
ATOM 744 C C . ASP B 1 30 ? 13.609 3.016 31.633 1.00 18.19 84 ASP B C 1
ATOM 745 O O . ASP B 1 30 ? 12.529 2.702 32.093 1.00 17.55 84 ASP B O 1
ATOM 750 N N . LYS B 1 31 ? 13.729 3.827 30.585 1.00 17.95 85 LYS B N 1
ATOM 751 C CA . LYS B 1 31 ? 12.561 4.464 29.960 1.00 18.47 85 LYS B CA 1
ATOM 752 C C . LYS B 1 31 ? 11.644 3.431 29.300 1.00 17.68 85 LYS B C 1
ATOM 753 O O . LYS B 1 31 ? 10.420 3.582 29.305 1.00 19.54 85 LYS B O 1
ATOM 759 N N . ILE B 1 32 ? 12.243 2.405 28.747 1.00 17.28 86 ILE B N 1
ATOM 760 C CA . ILE B 1 32 ? 11.486 1.303 28.132 1.00 18.05 86 ILE B CA 1
ATOM 761 C C . ILE B 1 32 ? 10.680 0.575 29.194 1.00 18.66 86 ILE B C 1
ATOM 762 O O . ILE B 1 32 ? 9.465 0.322 29.027 1.00 18.51 86 ILE B O 1
ATOM 767 N N . ALA B 1 33 ? 11.301 0.327 30.345 1.00 18.26 87 ALA B N 1
ATOM 768 C CA . ALA B 1 33 ? 10.578 -0.346 31.406 1.00 17.88 87 ALA B CA 1
ATOM 769 C C . ALA B 1 33 ? 9.402 0.491 31.866 1.00 19.11 87 ALA B C 1
ATOM 770 O O . ALA B 1 33 ? 8.313 -0.035 32.183 1.00 19.17 87 ALA B O 1
ATOM 772 N N . ALA B 1 34 ? 9.624 1.804 31.943 1.00 17.63 88 ALA B N 1
ATOM 773 C CA . ALA B 1 34 ? 8.643 2.686 32.560 1.00 20.13 88 ALA B CA 1
ATOM 774 C C . ALA B 1 34 ? 7.406 2.879 31.684 1.00 21.34 88 ALA B C 1
ATOM 775 O O . ALA B 1 34 ? 6.307 3.166 32.203 1.00 24.01 88 ALA B O 1
ATOM 777 N N . ALA B 1 35 ? 7.597 2.712 30.388 1.00 20.67 89 ALA B N 1
ATOM 778 C CA . ALA B 1 35 ? 6.561 2.998 29.377 1.00 22.90 89 ALA B CA 1
ATOM 779 C C . ALA B 1 35 ? 5.669 1.782 29.087 1.00 23.47 89 ALA B C 1
ATOM 780 O O . ALA B 1 35 ? 4.638 1.919 28.397 1.00 23.40 89 ALA B O 1
ATOM 782 N N . ALA B 1 36 ? 6.047 0.622 29.642 1.00 23.94 90 ALA B N 1
ATOM 783 C CA . ALA B 1 36 ? 5.344 -0.656 29.389 1.00 25.35 90 ALA B CA 1
ATOM 784 C C . ALA B 1 36 ? 3.907 -0.695 29.871 1.00 28.68 90 ALA B C 1
ATOM 785 O O . ALA B 1 36 ? 3.118 -1.521 29.392 1.00 30.11 90 ALA B O 1
ATOM 787 N N . ASN B 1 37 ? 3.519 0.148 30.814 1.00 29.94 91 ASN B N 1
ATOM 788 C CA . ASN B 1 37 ? 2.119 0.078 31.227 1.00 32.35 91 ASN B CA 1
ATOM 789 C C . ASN B 1 37 ? 1.314 1.349 30.945 1.00 32.79 91 ASN B C 1
ATOM 790 O O . ASN B 1 37 ? 0.148 1.450 31.350 1.00 33.31 91 ASN B O 1
ATOM 795 N N . SER B 1 38 ? 1.920 2.286 30.207 1.00 30.87 92 SER B N 1
ATOM 796 C CA . SER B 1 38 ? 1.237 3.528 29.829 1.00 32.62 92 SER B CA 1
ATOM 797 C C . SER B 1 38 ? 1.235 3.725 28.306 1.00 31.91 92 SER B C 1
ATOM 798 O O . SER B 1 38 ? 2.301 3.843 27.716 1.00 31.09 92 SER B O 1
ATOM 801 N N . ALA B 1 39 ? 0.045 3.781 27.693 1.00 33.38 93 ALA B N 1
ATOM 802 C CA . ALA B 1 39 ? -0.085 4.156 26.263 1.00 32.85 93 ALA B CA 1
ATOM 803 C C . ALA B 1 39 ? 0.617 5.492 25.996 1.00 32.43 93 ALA B C 1
ATOM 804 O O . ALA B 1 39 ? 1.419 5.603 25.062 1.00 29.84 93 ALA B O 1
ATOM 806 N N . ARG B 1 40 ? 0.308 6.493 26.832 1.00 32.91 94 ARG B N 1
ATOM 807 C CA . ARG B 1 40 ? 0.860 7.836 26.658 1.00 32.50 94 ARG B CA 1
ATOM 808 C C . ARG B 1 40 ? 2.380 7.821 26.705 1.00 30.54 94 ARG B C 1
ATOM 809 O O . ARG B 1 40 ? 3.030 8.401 25.831 1.00 29.04 94 ARG B O 1
ATOM 812 N N . ALA B 1 41 ? 2.941 7.122 27.707 1.00 28.67 95 ALA B N 1
ATOM 813 C CA . ALA B 1 41 ? 4.377 7.041 27.912 1.00 26.52 95 ALA B CA 1
ATOM 814 C C . ALA B 1 41 ? 5.090 6.346 26.750 1.00 24.58 95 ALA B C 1
ATOM 815 O O . ALA B 1 41 ? 6.199 6.740 26.304 1.00 22.76 95 ALA B O 1
ATOM 817 N N . MET B 1 42 ? 4.471 5.270 26.286 1.00 22.78 96 MET B N 1
ATOM 818 C CA . MET B 1 42 ? 4.986 4.579 25.123 1.00 21.69 96 MET B CA 1
ATOM 819 C C . MET B 1 42 ? 4.941 5.473 23.891 1.00 20.99 96 MET B C 1
ATOM 820 O O . MET B 1 42 ? 5.908 5.489 23.129 1.00 18.93 96 MET B O 1
ATOM 825 N N . GLU B 1 43 ? 3.838 6.196 23.705 1.00 23.34 97 GLU B N 1
ATOM 826 C CA . GLU B 1 43 ? 3.707 7.120 22.570 1.00 25.00 97 GLU B CA 1
ATOM 827 C C . GLU B 1 43 ? 4.796 8.182 22.629 1.00 24.12 97 GLU B C 1
ATOM 828 O O . GLU B 1 43 ? 5.460 8.428 21.632 1.00 23.22 97 GLU B O 1
ATOM 834 N N . LYS B 1 44 ? 4.968 8.815 23.797 1.00 25.27 98 LYS B N 1
ATOM 835 C CA . LYS B 1 44 ? 6.057 9.797 24.014 1.00 24.69 98 LYS B CA 1
ATOM 836 C C . LYS B 1 44 ? 7.436 9.219 23.713 1.00 22.81 98 LYS B C 1
ATOM 837 O O . LYS B 1 44 ? 8.248 9.840 22.999 1.00 21.42 98 LYS B O 1
ATOM 839 N N . LEU B 1 45 ? 7.705 8.031 24.239 1.00 20.17 99 LEU B N 1
ATOM 840 C CA . LEU B 1 45 ? 8.990 7.386 24.019 1.00 19.26 99 LEU B CA 1
ATOM 841 C C . LEU B 1 45 ? 9.271 7.142 22.533 1.00 18.40 99 LEU B C 1
ATOM 842 O O . LEU B 1 45 ? 10.374 7.373 22.045 1.00 16.59 99 LEU B O 1
ATOM 847 N N . GLY B 1 46 ? 8.242 6.656 21.831 1.00 17.22 100 GLY B N 1
ATOM 848 C CA . GLY B 1 46 ? 8.348 6.431 20.374 1.00 17.28 100 GLY B CA 1
ATOM 849 C C . GLY B 1 46 ? 8.578 7.706 19.563 1.00 17.69 100 GLY B C 1
ATOM 850 O O . GLY B 1 46 ? 9.110 7.652 18.448 1.00 18.37 100 GLY B O 1
ATOM 851 N N . GLU B 1 47 ? 8.212 8.850 20.121 1.00 18.27 101 GLU B N 1
ATOM 852 C CA . GLU B 1 47 ? 8.440 10.157 19.487 1.00 20.07 101 GLU B CA 1
ATOM 853 C C . GLU B 1 47 ? 9.868 10.663 19.627 1.00 20.64 101 GLU B C 1
ATOM 854 O O . GLU B 1 47 ? 10.269 11.610 18.931 1.00 22.88 101 GLU B O 1
ATOM 860 N N . THR B 1 48 ? 10.651 10.046 20.510 1.00 18.48 102 THR B N 1
ATOM 861 C CA . THR B 1 48 ? 12.034 10.456 20.693 1.00 18.82 102 THR B CA 1
ATOM 862 C C . THR B 1 48 ? 12.989 9.943 19.611 1.00 17.96 102 THR B C 1
ATOM 863 O O . THR B 1 48 ? 12.875 8.791 19.134 1.00 17.23 102 THR B O 1
ATOM 867 N N . LEU B 1 49 ? 13.952 10.806 19.263 1.00 18.87 103 LEU B N 1
ATOM 868 C CA . LEU B 1 49 ? 14.998 10.436 18.300 1.00 19.14 103 LEU B CA 1
ATOM 869 C C . LEU B 1 49 ? 15.758 9.200 18.765 1.00 17.60 103 LEU B C 1
ATOM 870 O O . LEU B 1 49 ? 16.061 8.320 17.950 1.00 17.36 103 LEU B O 1
ATOM 875 N N . LYS B 1 50 ? 16.023 9.104 20.069 1.00 17.43 104 LYS B N 1
ATOM 876 C CA . LYS B 1 50 ? 16.697 7.922 20.644 1.00 16.75 104 LYS B CA 1
ATOM 877 C C . LYS B 1 50 ? 15.991 6.623 20.302 1.00 15.03 104 LYS B C 1
ATOM 878 O O . LYS B 1 50 ? 16.634 5.642 19.872 1.00 15.82 104 LYS B O 1
ATOM 884 N N . MET B 1 51 ? 14.677 6.590 20.461 1.00 15.39 105 MET B N 1
ATOM 885 C CA . MET B 1 51 ? 13.959 5.383 20.118 1.00 14.73 105 MET B CA 1
ATOM 886 C C . MET B 1 51 ? 14.036 5.092 18.617 1.00 14.06 105 MET B C 1
ATOM 887 O O . MET B 1 51 ? 14.194 3.925 18.201 1.00 13.24 105 MET B O 1
ATOM 892 N N . LYS B 1 52 ? 13.951 6.123 17.792 1.00 15.02 106 LYS B N 1
ATOM 893 C CA A LYS B 1 52 ? 14.001 5.913 16.358 0.50 14.80 106 LYS B CA 1
ATOM 894 C CA B LYS B 1 52 ? 14.013 5.923 16.352 0.50 15.01 106 LYS B CA 1
ATOM 895 C C . LYS B 1 52 ? 15.380 5.331 15.975 1.00 14.73 106 LYS B C 1
ATOM 896 O O . LYS B 1 52 ? 15.455 4.450 15.129 1.00 14.51 106 LYS B O 1
ATOM 907 N N . LYS B 1 53 ? 16.452 5.835 16.591 1.00 14.21 107 LYS B N 1
ATOM 908 C CA . LYS B 1 53 ? 17.815 5.331 16.312 1.00 14.76 107 LYS B CA 1
ATOM 909 C C . LYS B 1 53 ? 17.936 3.878 16.737 1.00 13.18 107 LYS B C 1
ATOM 910 O O . LYS B 1 53 ? 18.510 3.056 16.030 1.00 13.13 107 LYS B O 1
ATOM 916 N N . LEU B 1 54 ? 17.380 3.541 17.883 1.00 13.48 108 LEU B N 1
ATOM 917 C CA . LEU B 1 54 ? 17.410 2.173 18.371 1.00 11.93 108 LEU B CA 1
ATOM 918 C C . LEU B 1 54 ? 16.735 1.222 17.396 1.00 11.95 108 LEU B C 1
ATOM 919 O O . LEU B 1 54 ? 17.296 0.193 17.035 1.00 11.23 108 LEU B O 1
ATOM 924 N N . LEU B 1 55 ? 15.560 1.599 16.930 1.00 11.43 109 LEU B N 1
ATOM 925 C CA . LEU B 1 55 ? 14.831 0.744 15.996 1.00 13.08 109 LEU B CA 1
ATOM 926 C C . LEU B 1 55 ? 15.542 0.622 14.632 1.00 12.88 109 LEU B C 1
ATOM 927 O O . LEU B 1 55 ? 15.555 -0.478 14.049 1.00 12.31 109 LEU B O 1
ATOM 932 N N . ARG B 1 56 ? 16.177 1.702 14.167 1.00 13.01 110 ARG B N 1
ATOM 933 C CA . ARG B 1 56 ? 16.922 1.652 12.905 1.00 13.42 110 ARG B CA 1
ATOM 934 C C . ARG B 1 56 ? 18.071 0.653 13.038 1.00 12.63 110 ARG B C 1
ATOM 935 O O . ARG B 1 56 ? 18.302 -0.177 12.130 1.00 12.49 110 ARG B O 1
ATOM 943 N N . TYR B 1 57 ? 18.779 0.743 14.170 1.00 11.16 111 TYR B N 1
ATOM 944 C CA . TYR B 1 57 ? 19.921 -0.167 14.461 1.00 11.17 111 TYR B CA 1
ATOM 945 C C . TYR B 1 57 ? 19.453 -1.614 14.572 1.00 11.44 111 TYR B C 1
ATOM 946 O O . TYR B 1 57 ? 20.094 -2.550 14.021 1.00 10.14 111 TYR B O 1
ATOM 955 N N . LEU B 1 58 ? 18.292 -1.835 15.183 1.00 12.31 112 LEU B N 1
ATOM 956 C CA . LEU B 1 58 ? 17.771 -3.195 15.307 1.00 12.48 112 LEU B CA 1
ATOM 957 C C . LEU B 1 58 ? 17.595 -3.811 13.928 1.00 13.22 112 LEU B C 1
ATOM 958 O O . LEU B 1 58 ? 18.043 -4.941 13.675 1.00 13.55 112 LEU B O 1
ATOM 963 N N . ASN B 1 59 ? 16.962 -3.080 13.014 1.00 12.13 113 ASN B N 1
ATOM 964 C CA . ASN B 1 59 ? 16.802 -3.604 11.669 1.00 13.87 113 ASN B CA 1
ATOM 965 C C . ASN B 1 59 ? 18.163 -3.760 10.950 1.00 13.23 113 ASN B C 1
ATOM 966 O O . ASN B 1 59 ? 18.367 -4.747 10.282 1.00 15.41 113 ASN B O 1
ATOM 971 N N . TYR B 1 60 ? 19.058 -2.803 11.113 1.00 12.62 114 TYR B N 1
ATOM 972 C CA . TYR B 1 60 ? 20.411 -2.903 10.531 1.00 13.21 114 TYR B CA 1
ATOM 973 C C . TYR B 1 60 ? 21.127 -4.208 10.964 1.00 13.02 114 TYR B C 1
ATOM 974 O O . TYR B 1 60 ? 21.585 -4.967 10.121 1.00 14.29 114 TYR B O 1
ATOM 983 N N . VAL B 1 61 ? 21.191 -4.444 12.274 1.00 13.34 115 VAL B N 1
ATOM 984 C CA . VAL B 1 61 ? 21.790 -5.672 12.809 1.00 14.69 115 VAL B CA 1
ATOM 985 C C . VAL B 1 61 ? 21.067 -6.915 12.275 1.00 16.70 115 VAL B C 1
ATOM 986 O O . VAL B 1 61 ? 21.691 -7.905 11.908 1.00 18.95 115 VAL B O 1
ATOM 990 N N . ALA B 1 62 ? 19.745 -6.873 12.169 1.00 16.44 116 ALA B N 1
ATOM 991 C CA . ALA B 1 62 ? 19.010 -8.003 11.627 1.00 18.63 116 ALA B CA 1
ATOM 992 C C . ALA B 1 62 ? 19.432 -8.351 10.208 1.00 20.56 116 ALA B C 1
ATOM 993 O O . ALA B 1 62 ? 19.475 -9.520 9.854 1.00 21.97 116 ALA B O 1
ATOM 995 N N . GLU B 1 63 ? 19.765 -7.338 9.400 1.00 21.18 117 GLU B N 1
ATOM 996 C CA . GLU B 1 63 ? 20.185 -7.568 8.000 1.00 24.45 117 GLU B CA 1
ATOM 997 C C . GLU B 1 63 ? 21.707 -7.639 7.756 1.00 24.84 117 GLU B C 1
ATOM 998 O O . GLU B 1 63 ? 22.114 -7.938 6.634 1.00 29.21 117 GLU B O 1
ATOM 1004 N N . HIS B 1 64 ? 22.553 -7.409 8.762 1.00 24.21 118 HIS B N 1
ATOM 1005 C CA . HIS B 1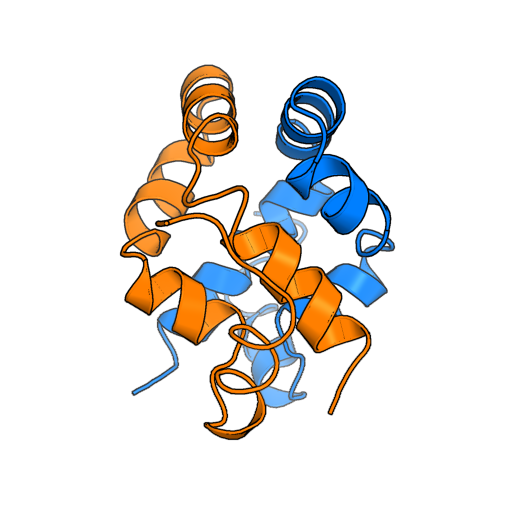 64 ? 24.037 -7.387 8.587 1.00 23.79 118 HIS B CA 1
ATOM 1006 C C . HIS B 1 64 ? 24.872 -8.188 9.625 1.00 25.67 118 HIS B C 1
ATOM 1007 O O . HIS B 1 64 ? 24.443 -8.435 10.790 1.00 25.45 118 HIS B O 1
ATOM 1014 N N . THR B 1 65 ? 26.111 -8.507 9.228 1.00 27.96 119 THR B N 1
ATOM 1015 C CA . THR B 1 65 ? 27.124 -9.136 10.129 1.00 27.82 119 THR B CA 1
ATOM 1016 C C . THR B 1 65 ? 28.478 -8.378 10.131 1.00 28.00 119 THR B C 1
ATOM 1017 O O . THR B 1 65 ? 28.939 -7.886 9.065 1.00 29.21 119 THR B O 1
#

CATH classification: 1.10.10.2470